Protein AF-A0A7L4TSU5-F1 (afdb_monomer)

Mean predicted aligned error: 5.44 Å

Radius of gyration: 15.92 Å; Cα contacts (8 Å, |Δi|>4): 191; chains: 1; bounding box: 38×31×41 Å

Structure (mmCIF, N/CA/C/O backbone):
data_AF-A0A7L4TSU5-F1
#
_entry.id   AF-A0A7L4TSU5-F1
#
loop_
_atom_site.group_PDB
_atom_site.id
_atom_site.type_symbol
_atom_site.label_atom_id
_atom_site.label_alt_id
_atom_site.label_comp_id
_atom_site.label_asym_id
_atom_site.label_entity_id
_atom_site.label_seq_id
_atom_site.pdbx_PDB_ins_code
_atom_site.Cartn_x
_atom_site.Cartn_y
_atom_site.Cartn_z
_atom_site.occupancy
_atom_site.B_iso_or_equiv
_atom_site.auth_seq_id
_atom_site.auth_comp_id
_atom_site.auth_asym_id
_atom_site.auth_atom_id
_atom_site.pdbx_PDB_model_num
ATOM 1 N N . ARG A 1 1 ? -21.139 13.958 10.870 1.00 62.78 1 ARG A N 1
ATOM 2 C CA . ARG A 1 1 ? -20.584 12.946 9.941 1.00 62.78 1 ARG A CA 1
ATOM 3 C C . ARG A 1 1 ? -20.790 13.513 8.538 1.00 62.78 1 ARG A C 1
ATOM 5 O O . ARG A 1 1 ? -21.937 13.777 8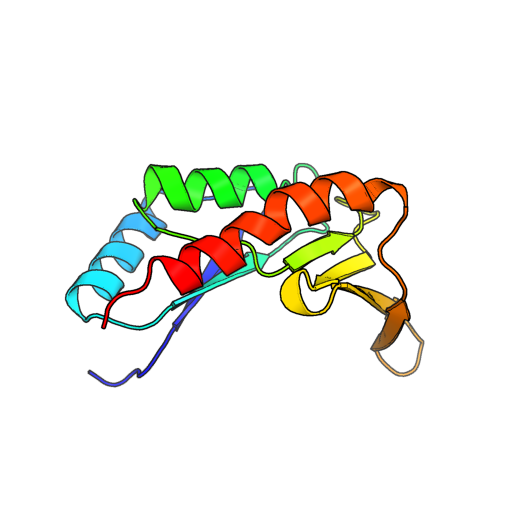.216 1.00 62.78 1 ARG A O 1
ATOM 12 N N . VAL A 1 2 ? -19.722 13.862 7.813 1.00 77.94 2 VAL A N 1
ATOM 13 C CA . VAL A 1 2 ? -19.804 14.501 6.470 1.00 77.94 2 VAL A CA 1
ATOM 14 C C . VAL A 1 2 ? -19.151 13.622 5.389 1.00 77.94 2 VAL A C 1
ATOM 16 O O . VAL A 1 2 ? -19.346 13.859 4.208 1.00 77.94 2 VAL A O 1
ATOM 19 N N . LEU A 1 3 ? -18.391 12.596 5.789 1.00 81.31 3 LEU A N 1
ATOM 20 C CA . LEU A 1 3 ? -17.603 11.736 4.906 1.00 81.31 3 LEU A CA 1
ATOM 21 C C . LEU A 1 3 ? -18.163 10.309 4.967 1.00 81.31 3 LEU A C 1
ATOM 23 O O . LEU A 1 3 ? -18.352 9.792 6.073 1.00 81.31 3 LEU A O 1
ATOM 27 N N . ASP A 1 4 ? -18.341 9.680 3.808 1.00 87.88 4 ASP A N 1
ATOM 28 C CA . ASP A 1 4 ? -18.807 8.289 3.684 1.00 87.88 4 ASP A CA 1
ATOM 29 C C . ASP A 1 4 ? -17.657 7.275 3.555 1.00 87.88 4 ASP A C 1
ATOM 31 O O . ASP A 1 4 ? -17.861 6.071 3.682 1.00 87.88 4 ASP A O 1
ATOM 35 N N . GLY A 1 5 ? -16.428 7.754 3.355 1.00 90.88 5 GLY A N 1
ATOM 36 C CA . GLY A 1 5 ? -15.223 6.937 3.259 1.00 90.88 5 GLY A CA 1
ATOM 37 C C . GLY A 1 5 ? -13.959 7.790 3.315 1.00 90.88 5 GLY A C 1
ATOM 38 O O . GLY A 1 5 ? -14.026 9.019 3.219 1.00 90.88 5 GLY A O 1
ATOM 39 N N . LEU A 1 6 ? -12.802 7.147 3.481 1.00 91.25 6 LEU A N 1
ATOM 40 C CA . LEU A 1 6 ? -11.507 7.828 3.457 1.00 91.25 6 LEU A CA 1
ATOM 41 C C . LEU A 1 6 ? -10.410 6.991 2.786 1.00 91.25 6 LEU A C 1
ATOM 43 O O . LEU A 1 6 ? -10.394 5.762 2.878 1.00 91.25 6 LEU A O 1
ATOM 47 N N . VAL A 1 7 ? -9.460 7.685 2.160 1.00 93.25 7 VAL A N 1
ATOM 48 C CA . VAL A 1 7 ? -8.203 7.101 1.681 1.00 93.25 7 VAL A CA 1
ATOM 49 C C . VAL A 1 7 ? -7.105 7.462 2.673 1.00 93.25 7 VAL A C 1
ATOM 51 O O . VAL A 1 7 ? -6.842 8.640 2.916 1.00 93.25 7 VAL A O 1
ATOM 54 N N . PHE A 1 8 ? -6.497 6.448 3.278 1.00 93.06 8 PHE A N 1
ATOM 55 C CA . PHE A 1 8 ? -5.448 6.597 4.273 1.00 93.06 8 PHE A CA 1
ATOM 56 C C . PHE A 1 8 ? -4.082 6.474 3.598 1.00 93.06 8 PHE A C 1
ATOM 58 O O . PHE A 1 8 ? -3.697 5.397 3.146 1.00 93.06 8 PHE A O 1
ATOM 65 N N . LEU A 1 9 ? -3.374 7.595 3.503 1.00 94.00 9 LEU A N 1
ATOM 66 C CA . LEU A 1 9 ? -2.061 7.690 2.870 1.00 94.00 9 LEU A CA 1
ATOM 67 C C . LEU A 1 9 ? -0.960 7.296 3.858 1.00 94.00 9 LEU A C 1
ATOM 69 O O . LEU A 1 9 ? -0.899 7.848 4.955 1.00 94.00 9 LEU A O 1
ATOM 73 N N . VAL A 1 10 ? -0.079 6.383 3.451 1.00 94.50 10 VAL A N 1
ATOM 74 C CA . VAL A 1 10 ? 1.092 5.948 4.229 1.00 94.50 10 VAL A CA 1
ATOM 75 C C . VAL A 1 10 ? 2.332 6.026 3.342 1.00 94.50 10 VAL A C 1
ATOM 77 O O . VAL A 1 10 ? 2.269 5.689 2.163 1.00 94.50 10 VAL A O 1
ATOM 80 N N . SER A 1 11 ? 3.453 6.502 3.877 1.00 95.88 11 SER A N 1
ATOM 81 C CA . SER A 1 11 ? 4.718 6.583 3.136 1.00 95.88 11 SER A CA 1
ATOM 82 C C . SER A 1 11 ? 5.344 5.196 3.013 1.00 95.88 11 SER A C 1
ATOM 84 O O . SER A 1 11 ? 5.456 4.505 4.021 1.00 95.88 11 SER A O 1
ATOM 86 N N . ALA A 1 12 ? 5.799 4.799 1.821 1.00 96.69 12 ALA A N 1
ATOM 87 C CA . ALA A 1 12 ? 6.539 3.548 1.619 1.00 96.69 12 ALA A CA 1
ATOM 88 C C . ALA A 1 12 ? 7.886 3.514 2.358 1.00 96.69 12 ALA A C 1
ATOM 90 O O . ALA A 1 12 ? 8.444 2.438 2.548 1.00 96.69 12 ALA A O 1
ATOM 91 N N . VAL A 1 13 ? 8.406 4.689 2.729 1.00 95.81 13 VAL A N 1
ATOM 92 C CA . VAL A 1 13 ? 9.701 4.861 3.401 1.00 95.81 13 VAL A CA 1
ATOM 93 C C . VAL A 1 13 ? 9.50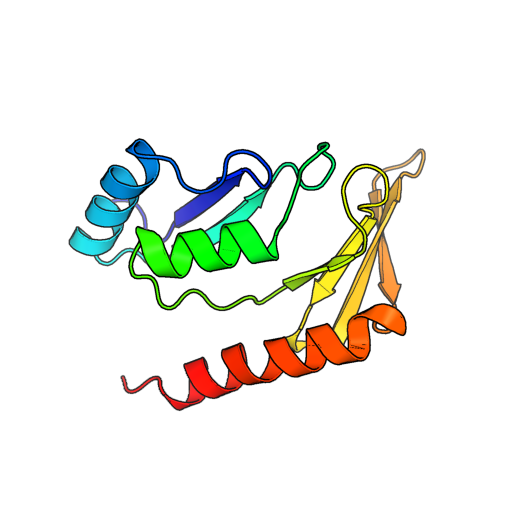6 5.032 4.904 1.00 95.81 13 VAL A C 1
ATOM 95 O O . VAL A 1 13 ? 10.111 4.319 5.697 1.00 95.81 13 VAL A O 1
ATOM 98 N N . ASP A 1 14 ? 8.642 5.973 5.296 1.00 95.38 14 ASP A N 1
ATOM 99 C CA . ASP A 1 14 ? 8.469 6.345 6.708 1.00 95.38 14 ASP A CA 1
ATOM 100 C C . ASP A 1 14 ? 7.521 5.383 7.444 1.00 95.38 14 ASP A C 1
ATOM 102 O O . ASP A 1 14 ? 7.599 5.233 8.661 1.00 95.38 14 ASP A O 1
ATOM 106 N N . GLY A 1 15 ? 6.635 4.709 6.704 1.00 94.19 15 GLY A N 1
ATOM 107 C CA . GLY A 1 15 ? 5.671 3.772 7.258 1.00 94.19 15 GLY A CA 1
ATOM 108 C C . GLY A 1 15 ? 4.605 4.432 8.130 1.00 94.19 15 GLY A C 1
ATOM 109 O O . GLY A 1 15 ? 4.121 5.531 7.839 1.00 94.19 15 GLY A O 1
ATOM 110 N N . VAL A 1 16 ? 4.169 3.715 9.166 1.00 93.12 16 VAL A N 1
ATOM 111 C CA . VAL A 1 16 ? 3.139 4.185 10.101 1.00 93.12 16 VAL A CA 1
ATOM 112 C C . VAL A 1 16 ? 3.775 5.036 11.199 1.00 93.12 16 VAL A C 1
ATOM 114 O O . VAL A 1 16 ? 4.590 4.561 11.984 1.00 93.12 16 VAL A O 1
ATOM 117 N N . GLU A 1 17 ? 3.340 6.290 11.303 1.00 92.06 17 GLU A N 1
ATOM 118 C CA . GLU A 1 17 ? 3.821 7.233 12.314 1.00 92.06 17 GLU A CA 1
ATOM 119 C C . GLU A 1 17 ? 2.839 7.371 13.489 1.00 92.06 17 GLU A C 1
ATOM 121 O O . GLU A 1 17 ? 1.649 7.073 13.376 1.00 92.06 17 GLU A O 1
ATOM 126 N N . ALA A 1 18 ? 3.300 7.916 14.619 1.00 84.56 18 ALA A N 1
ATOM 127 C CA . ALA A 1 18 ? 2.472 8.100 15.819 1.00 84.56 18 ALA A CA 1
ATOM 128 C C . ALA A 1 18 ? 1.191 8.927 15.566 1.00 84.56 18 ALA A C 1
ATOM 130 O O . ALA A 1 18 ? 0.150 8.704 16.189 1.00 84.56 18 ALA A O 1
ATOM 131 N N . GLN A 1 19 ? 1.233 9.883 14.631 1.00 82.81 19 GLN A N 1
ATOM 132 C CA . GLN A 1 19 ? 0.055 10.676 14.274 1.00 82.81 19 GLN A CA 1
ATOM 133 C C . GLN A 1 19 ? -0.980 9.862 13.478 1.00 82.81 19 GLN A C 1
ATOM 135 O O . GLN A 1 19 ? -2.184 10.120 13.595 1.00 82.81 19 GLN A O 1
ATOM 140 N N . SER A 1 20 ? -0.537 8.845 12.733 1.00 84.62 20 SER A N 1
ATOM 141 C CA . SER A 1 20 ? -1.406 7.948 11.971 1.00 84.62 20 SER A CA 1
ATOM 142 C C . SER A 1 20 ? -2.371 7.191 12.884 1.00 84.62 20 SER A C 1
ATOM 144 O O . SER A 1 20 ? -3.551 7.091 12.555 1.00 84.62 20 SER A O 1
ATOM 146 N N . GLU A 1 21 ? -1.934 6.763 14.073 1.00 86.19 21 GLU A N 1
ATOM 147 C CA . GLU A 1 21 ? -2.789 6.077 15.055 1.00 86.19 21 GLU A CA 1
ATOM 148 C C . GLU A 1 21 ? -3.959 6.938 15.541 1.00 86.19 21 GLU A C 1
ATOM 150 O O . GLU A 1 21 ? -5.085 6.459 15.689 1.00 86.19 21 GLU A O 1
ATOM 155 N N . THR A 1 22 ? -3.719 8.231 15.777 1.00 86.19 22 THR A N 1
ATOM 156 C CA . THR A 1 22 ? -4.772 9.133 16.266 1.00 86.19 22 THR A CA 1
ATOM 157 C C . THR A 1 22 ? -5.861 9.319 15.210 1.00 86.19 22 THR A C 1
ATOM 159 O O . THR A 1 22 ? -7.048 9.224 15.529 1.00 86.19 22 THR A O 1
ATOM 162 N N . ASN A 1 23 ? -5.469 9.518 13.949 1.00 86.06 23 ASN A N 1
ATOM 163 C CA . ASN A 1 23 ? -6.408 9.620 12.831 1.00 86.06 23 ASN A CA 1
ATOM 164 C C . ASN A 1 23 ? -7.133 8.291 12.575 1.00 86.06 23 ASN A C 1
ATOM 166 O O . ASN A 1 23 ? -8.332 8.287 12.291 1.00 86.06 23 ASN A O 1
ATOM 170 N N . TRP A 1 24 ? -6.429 7.168 12.727 1.00 89.62 24 TRP A N 1
ATOM 171 C CA . TRP A 1 24 ? -7.002 5.834 12.578 1.00 89.62 24 TRP A CA 1
ATOM 172 C C . TRP A 1 24 ? -8.086 5.557 13.622 1.00 89.62 24 TRP A C 1
ATOM 174 O O . TRP A 1 24 ? -9.206 5.192 13.267 1.00 89.62 24 TRP A O 1
ATOM 184 N N . ARG A 1 25 ? -7.809 5.857 14.896 1.00 88.25 25 ARG A N 1
ATOM 185 C CA . ARG A 1 25 ? -8.773 5.703 15.994 1.00 88.25 25 ARG A CA 1
ATOM 186 C C . ARG A 1 25 ? -10.015 6.576 15.812 1.00 88.25 25 ARG A C 1
ATOM 188 O O . ARG A 1 25 ? -11.119 6.154 16.150 1.00 88.25 25 ARG A O 1
ATOM 195 N N . LEU A 1 26 ? -9.861 7.788 15.273 1.00 87.69 26 LEU A N 1
ATOM 196 C CA . LEU A 1 26 ? -11.008 8.635 14.933 1.00 87.69 26 LEU A CA 1
ATOM 197 C C . LEU A 1 26 ? -11.860 7.987 13.834 1.00 87.69 26 LEU A C 1
ATOM 199 O O . LEU A 1 26 ? -13.084 7.942 13.953 1.00 87.69 26 LEU A O 1
ATOM 203 N N . ALA A 1 27 ? -11.235 7.438 12.791 1.00 88.06 27 ALA A N 1
ATOM 204 C CA . ALA A 1 27 ? -11.954 6.724 11.740 1.00 88.06 27 ALA A CA 1
ATOM 205 C C . ALA A 1 27 ? -12.680 5.468 12.261 1.00 88.06 27 ALA A C 1
ATOM 207 O O . ALA A 1 27 ? -13.812 5.212 11.840 1.00 88.06 27 ALA A O 1
ATOM 208 N N . ASP A 1 28 ? -12.079 4.736 13.207 1.00 89.25 28 ASP A N 1
ATOM 209 C CA . ASP A 1 28 ? -12.723 3.616 13.910 1.00 89.25 28 ASP A CA 1
ATOM 210 C C . ASP A 1 28 ? -13.952 4.076 14.699 1.00 89.25 28 ASP A C 1
ATOM 212 O O . ASP A 1 28 ? -15.036 3.509 14.548 1.00 89.25 28 ASP A O 1
ATOM 216 N N . GLN A 1 29 ? -13.816 5.145 15.493 1.00 89.19 29 GLN A N 1
ATOM 217 C CA . GLN A 1 29 ? -14.901 5.684 16.318 1.00 89.19 29 GLN A CA 1
ATOM 218 C C . GLN A 1 29 ? -16.130 6.050 15.479 1.00 89.19 29 GLN A C 1
ATOM 220 O O . GLN A 1 29 ? -17.267 5.798 15.881 1.00 89.19 29 GLN A O 1
ATOM 225 N N . TYR A 1 30 ? -15.908 6.625 14.298 1.00 89.06 30 TYR A N 1
ATOM 226 C CA . TYR A 1 30 ? -16.976 7.000 13.375 1.00 89.06 30 TYR A CA 1
ATOM 227 C C . TYR A 1 30 ? -17.341 5.897 12.376 1.00 89.06 30 TYR A C 1
ATOM 229 O O . TYR A 1 30 ? -18.144 6.161 11.476 1.00 89.06 30 TYR A O 1
ATOM 237 N N . ARG A 1 31 ? -16.784 4.685 12.524 1.00 88.75 31 ARG A N 1
ATOM 238 C CA . ARG A 1 31 ? -17.007 3.522 11.649 1.00 88.75 31 ARG A CA 1
ATOM 239 C C . ARG A 1 31 ? -16.928 3.903 10.172 1.00 88.75 31 ARG A C 1
ATOM 241 O O . ARG A 1 31 ? -17.868 3.667 9.415 1.00 88.75 31 ARG A O 1
ATOM 248 N N . VAL A 1 32 ? -15.868 4.615 9.796 1.00 91.06 32 VAL A N 1
ATOM 249 C CA . VAL A 1 32 ? -15.686 5.095 8.422 1.00 91.06 32 VAL A CA 1
ATOM 250 C C . VAL A 1 32 ? -14.955 4.017 7.612 1.00 91.06 32 VAL A C 1
ATOM 252 O O . VAL A 1 32 ? -13.855 3.612 8.016 1.00 91.06 32 VAL A O 1
ATOM 255 N N . PRO A 1 33 ? -15.533 3.550 6.487 1.00 92.19 33 PRO A N 1
ATOM 256 C CA . PRO A 1 33 ? -14.853 2.672 5.541 1.00 92.19 33 PRO A CA 1
ATOM 257 C C . PRO A 1 33 ? -13.560 3.297 5.014 1.00 92.19 33 PRO A C 1
ATOM 259 O O . PRO A 1 33 ? -13.470 4.510 4.802 1.00 92.19 33 PRO A O 1
ATOM 262 N N . ARG A 1 34 ? -12.543 2.459 4.814 1.00 90.75 34 ARG A N 1
ATOM 263 C CA . ARG A 1 34 ? -11.162 2.891 4.592 1.00 90.75 34 ARG A CA 1
ATOM 264 C C . ARG A 1 34 ? -10.491 2.113 3.476 1.00 90.75 34 ARG A C 1
ATOM 266 O O . ARG A 1 34 ? -10.621 0.897 3.413 1.00 90.75 34 ARG A O 1
ATOM 273 N N . MET A 1 35 ? -9.699 2.819 2.674 1.00 93.69 35 MET A N 1
ATOM 274 C CA . MET A 1 35 ? -8.731 2.233 1.748 1.00 93.69 35 MET A CA 1
ATOM 275 C C . MET A 1 35 ? -7.335 2.755 2.080 1.00 93.69 35 MET A C 1
ATOM 277 O O . MET A 1 35 ? -7.150 3.962 2.213 1.00 93.69 35 MET A O 1
ATOM 281 N N . GLY A 1 36 ? -6.358 1.862 2.227 1.00 94.19 36 GLY A N 1
ATOM 282 C CA . GLY A 1 36 ? -4.956 2.245 2.392 1.00 94.19 36 GLY A CA 1
ATOM 283 C C . GLY A 1 36 ? -4.297 2.534 1.044 1.00 94.19 36 GLY A C 1
ATOM 284 O O . GLY A 1 36 ? -4.525 1.804 0.083 1.00 94.19 36 GLY A O 1
ATOM 285 N N . PHE A 1 37 ? -3.470 3.574 0.980 1.00 96.19 37 PHE A N 1
ATOM 286 C CA . PHE A 1 37 ? -2.639 3.886 -0.180 1.00 96.19 37 PHE A CA 1
ATOM 287 C C . PHE A 1 37 ? -1.199 4.132 0.269 1.00 96.19 37 PHE A C 1
ATOM 289 O O . PHE A 1 37 ? -0.909 5.129 0.935 1.00 96.19 37 PHE A O 1
ATOM 296 N N . VAL A 1 38 ? -0.302 3.218 -0.100 1.00 96.12 38 VAL A N 1
ATOM 297 C CA . VAL A 1 38 ? 1.134 3.352 0.159 1.00 96.12 38 VAL A CA 1
ATOM 298 C C . VAL A 1 38 ? 1.750 4.179 -0.971 1.00 96.12 38 VAL A C 1
ATOM 300 O O . VAL A 1 38 ? 1.704 3.771 -2.129 1.00 96.12 38 VAL A O 1
ATOM 303 N N . ASN A 1 39 ? 2.267 5.367 -0.655 1.00 94.75 39 ASN A N 1
ATOM 304 C CA . ASN A 1 39 ? 2.832 6.306 -1.629 1.00 94.75 39 ASN A CA 1
ATOM 305 C C . ASN A 1 39 ? 4.365 6.315 -1.607 1.00 94.75 39 ASN A C 1
ATOM 307 O O . ASN A 1 39 ? 4.973 5.710 -0.732 1.00 94.75 39 ASN A O 1
ATOM 311 N N . LYS A 1 40 ? 4.982 7.067 -2.531 1.00 95.00 40 LYS A N 1
ATOM 312 C CA . LYS A 1 40 ? 6.442 7.253 -2.608 1.00 95.00 40 LYS A CA 1
ATOM 313 C C . LYS A 1 40 ? 7.215 5.947 -2.854 1.00 95.00 40 LYS A C 1
ATOM 315 O O . LYS A 1 40 ? 8.323 5.777 -2.347 1.00 95.00 40 LYS A O 1
ATOM 320 N N . MET A 1 41 ? 6.628 5.024 -3.615 1.00 95.56 41 MET A N 1
ATOM 321 C CA . MET A 1 41 ? 7.270 3.754 -3.983 1.00 95.56 41 MET A CA 1
ATOM 322 C C . MET A 1 41 ? 8.534 3.959 -4.829 1.00 95.56 41 MET A C 1
ATOM 324 O O . MET A 1 41 ? 9.388 3.087 -4.872 1.00 95.56 41 MET A O 1
ATOM 328 N N . GLU A 1 42 ? 8.687 5.124 -5.459 1.00 92.00 42 GLU A N 1
ATOM 329 C CA . GLU A 1 42 ? 9.874 5.489 -6.230 1.00 92.00 42 GLU A CA 1
ATOM 330 C C . GLU A 1 42 ? 11.080 5.897 -5.365 1.00 92.00 42 GLU A C 1
ATOM 332 O O . GLU A 1 42 ? 12.176 6.138 -5.870 1.00 92.00 42 GLU A O 1
ATOM 337 N N . ARG A 1 43 ? 10.893 6.052 -4.049 1.00 94.69 43 ARG A N 1
ATOM 338 C CA . ARG A 1 43 ? 11.946 6.527 -3.148 1.00 94.69 43 ARG A CA 1
ATOM 339 C C . ARG A 1 43 ? 12.857 5.392 -2.705 1.00 94.69 43 ARG A C 1
ATOM 341 O O . ARG A 1 43 ? 12.4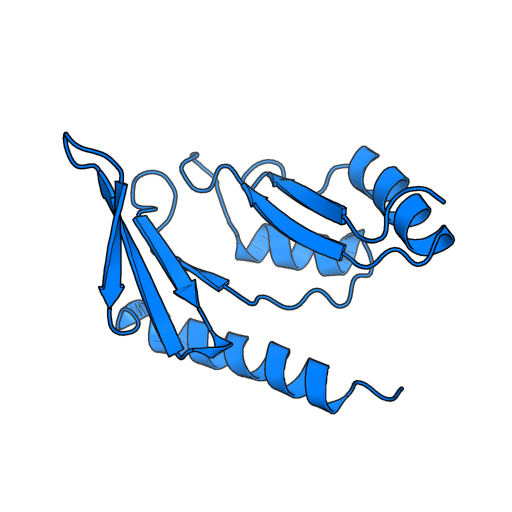13 4.267 -2.492 1.00 94.69 43 ARG A O 1
ATOM 348 N N . GLN A 1 44 ? 14.121 5.742 -2.480 1.00 95.12 44 GLN A N 1
ATOM 349 C CA . GLN A 1 44 ? 15.089 4.853 -1.850 1.00 95.12 44 GLN A CA 1
ATOM 350 C C . GLN A 1 44 ? 14.611 4.428 -0.455 1.00 95.12 44 GLN A C 1
ATOM 352 O O . GLN A 1 44 ? 14.146 5.265 0.323 1.00 95.12 44 GLN A O 1
ATOM 357 N N . GLY A 1 45 ? 14.748 3.141 -0.143 1.00 92.75 45 GLY A N 1
ATOM 358 C CA . GLY A 1 45 ? 14.274 2.539 1.100 1.00 92.75 45 GLY A CA 1
ATOM 359 C C . GLY A 1 45 ? 12.764 2.296 1.139 1.00 92.75 45 GLY A C 1
ATOM 360 O O . GLY A 1 45 ? 12.229 2.034 2.214 1.00 92.75 45 GLY A O 1
ATOM 361 N N . SER A 1 46 ? 12.067 2.402 0.004 1.00 95.94 46 SER A N 1
ATOM 362 C CA . SER A 1 46 ? 10.649 2.054 -0.077 1.00 95.94 46 SER A CA 1
ATOM 363 C C . SER A 1 46 ? 10.444 0.549 0.102 1.00 95.94 46 SER A C 1
ATOM 365 O O . SER A 1 46 ? 11.143 -0.266 -0.492 1.00 95.94 46 SER A O 1
ATOM 367 N N . ASN A 1 47 ? 9.472 0.162 0.929 1.00 95.12 47 ASN A N 1
ATOM 368 C CA . ASN A 1 47 ? 9.128 -1.245 1.113 1.00 95.12 47 ASN A CA 1
ATOM 369 C C . ASN A 1 47 ? 7.635 -1.415 1.411 1.00 95.12 47 ASN A C 1
ATOM 371 O O . ASN A 1 47 ? 7.170 -1.206 2.533 1.00 95.12 47 ASN A O 1
ATOM 375 N N . PHE A 1 48 ? 6.875 -1.831 0.397 1.00 95.25 48 PHE A N 1
ATOM 376 C CA . PHE A 1 48 ? 5.429 -2.002 0.517 1.00 95.25 48 PHE A CA 1
ATOM 377 C C . PHE A 1 48 ? 5.040 -3.050 1.564 1.00 95.25 48 PHE A C 1
ATOM 379 O O . PHE A 1 48 ? 4.179 -2.776 2.399 1.00 95.25 48 PHE A O 1
ATOM 386 N N . LEU A 1 49 ? 5.668 -4.232 1.544 1.00 92.88 49 LEU A N 1
ATOM 387 C CA . LEU A 1 49 ? 5.315 -5.325 2.454 1.00 92.88 49 LEU A CA 1
ATOM 388 C C . LEU A 1 49 ? 5.597 -4.964 3.914 1.00 92.88 49 LEU A C 1
ATOM 390 O O . LEU A 1 49 ? 4.785 -5.265 4.788 1.00 92.88 49 LEU A O 1
ATOM 394 N N . ALA A 1 50 ? 6.704 -4.270 4.183 1.00 94.62 50 ALA A N 1
ATOM 395 C CA . ALA A 1 50 ? 7.022 -3.792 5.523 1.00 94.62 50 ALA A CA 1
ATOM 396 C C . ALA A 1 50 ? 5.975 -2.787 6.023 1.00 94.62 50 ALA A C 1
ATOM 398 O O . ALA A 1 50 ? 5.498 -2.903 7.152 1.00 94.62 50 ALA A O 1
ATOM 399 N N . VAL A 1 51 ? 5.566 -1.832 5.182 1.00 95.38 51 VAL A N 1
ATOM 400 C CA . VAL A 1 51 ? 4.520 -0.860 5.534 1.00 95.38 51 VAL A CA 1
ATOM 401 C C . VAL A 1 51 ? 3.164 -1.537 5.714 1.00 95.38 51 VAL A C 1
ATOM 403 O O . VAL A 1 51 ? 2.438 -1.228 6.659 1.00 95.38 51 VAL A O 1
ATOM 406 N N . TRP A 1 52 ? 2.826 -2.495 4.855 1.00 93.88 52 TRP A N 1
ATOM 407 C CA . TRP A 1 52 ? 1.614 -3.296 4.989 1.00 93.88 52 TRP A CA 1
ATOM 408 C C . TRP A 1 52 ? 1.578 -4.049 6.327 1.00 93.88 52 TRP A C 1
ATOM 410 O O . TRP A 1 52 ? 0.569 -3.993 7.036 1.00 93.88 52 TRP A O 1
ATOM 420 N N . GLN A 1 53 ? 2.693 -4.666 6.724 1.00 93.94 53 GLN A N 1
ATOM 421 C CA . GLN A 1 53 ? 2.818 -5.334 8.017 1.00 93.94 53 GLN A CA 1
ATOM 422 C C . GLN A 1 53 ? 2.682 -4.343 9.186 1.00 93.94 53 GLN A C 1
ATOM 424 O O . GLN A 1 53 ? 1.922 -4.597 10.119 1.00 93.94 53 GLN A O 1
ATOM 429 N N . GLN A 1 54 ? 3.321 -3.169 9.113 1.00 94.75 54 GLN A N 1
ATOM 430 C CA . GLN A 1 54 ? 3.169 -2.117 10.128 1.00 94.75 54 GLN A CA 1
ATOM 431 C C . GLN A 1 54 ? 1.716 -1.654 10.278 1.00 94.75 54 GLN A C 1
ATOM 433 O O . GLN A 1 54 ? 1.243 -1.477 11.398 1.00 94.75 54 GLN A O 1
ATOM 438 N N . VAL A 1 55 ? 0.979 -1.483 9.176 1.00 93.81 55 VAL A N 1
ATOM 439 C CA . VAL A 1 55 ? -0.447 -1.118 9.223 1.00 93.81 55 VAL A CA 1
ATOM 440 C C . VAL A 1 55 ? -1.253 -2.170 9.985 1.00 93.81 55 VAL A C 1
ATOM 442 O O . VAL A 1 55 ? -2.104 -1.815 10.802 1.00 93.81 55 VAL A O 1
ATOM 445 N N . ARG A 1 56 ? -0.984 -3.460 9.767 1.00 92.19 56 ARG A N 1
ATOM 446 C CA . ARG A 1 56 ? -1.659 -4.543 10.499 1.00 92.19 56 ARG A CA 1
ATOM 447 C C . ARG A 1 56 ? -1.291 -4.524 11.981 1.00 92.19 56 ARG A C 1
ATOM 449 O O . ARG A 1 56 ? -2.175 -4.529 12.838 1.00 92.19 56 ARG A O 1
ATOM 456 N N . ASP A 1 57 ? -0.003 -4.428 12.286 1.00 93.50 57 ASP A N 1
ATOM 457 C CA . ASP A 1 57 ? 0.502 -4.593 13.648 1.00 93.50 57 ASP A CA 1
ATOM 458 C C . ASP A 1 57 ? 0.276 -3.369 14.534 1.00 93.50 57 ASP A C 1
ATOM 460 O O . ASP A 1 57 ? -0.099 -3.519 15.700 1.00 93.50 57 ASP A O 1
ATOM 464 N N . MET A 1 58 ? 0.487 -2.165 14.005 1.00 92.75 58 MET A N 1
ATOM 465 C CA . MET A 1 58 ? 0.396 -0.915 14.764 1.00 92.75 58 MET A CA 1
ATOM 466 C C . MET A 1 58 ? -1.039 -0.402 14.823 1.00 92.75 58 MET A C 1
ATOM 468 O O . MET A 1 58 ? -1.520 -0.044 15.894 1.00 92.75 58 MET A O 1
ATOM 472 N N . LEU A 1 59 ? -1.761 -0.433 13.697 1.00 91.44 59 LEU A N 1
ATOM 473 C CA . LEU A 1 59 ? -3.140 0.069 13.633 1.00 91.44 59 LEU A CA 1
ATOM 474 C C . LEU A 1 59 ? -4.183 -1.003 13.979 1.00 91.44 59 LEU A C 1
ATOM 476 O O . LEU A 1 59 ? -5.379 -0.721 13.942 1.00 91.44 59 LEU A O 1
ATOM 480 N N . LYS A 1 60 ? -3.739 -2.229 14.306 1.00 89.62 60 LYS A N 1
ATOM 481 C CA . LYS A 1 60 ? -4.595 -3.396 14.600 1.00 89.62 60 LYS A CA 1
ATOM 482 C C . LYS A 1 60 ? -5.648 -3.624 13.512 1.00 89.62 60 LYS A C 1
ATOM 484 O O . LYS A 1 60 ? -6.793 -3.968 13.788 1.00 89.62 60 LYS A O 1
ATOM 489 N N . SER A 1 61 ? -5.238 -3.391 12.268 1.00 87.62 61 SER A N 1
ATOM 490 C CA . SER A 1 61 ? -6.087 -3.452 11.086 1.00 87.62 61 SER A CA 1
ATOM 491 C C . SER A 1 61 ? -6.060 -4.846 10.465 1.00 87.62 61 SER A C 1
ATOM 493 O O . SER A 1 61 ? -5.006 -5.474 10.380 1.00 87.62 61 SER A O 1
ATOM 495 N N . ASN A 1 62 ? -7.188 -5.299 9.923 1.00 88.56 62 ASN A N 1
ATOM 496 C CA . ASN A 1 62 ? -7.272 -6.487 9.070 1.00 88.56 62 ASN A CA 1
ATOM 497 C C . ASN A 1 62 ? -6.868 -6.178 7.612 1.00 88.56 62 ASN A C 1
ATOM 499 O O . ASN A 1 62 ? -7.462 -6.701 6.675 1.00 88.56 62 ASN A O 1
ATOM 503 N N . ALA A 1 63 ? -5.882 -5.298 7.404 1.00 90.69 63 ALA A N 1
ATOM 504 C CA . ALA A 1 63 ? -5.534 -4.780 6.085 1.00 90.69 63 ALA A CA 1
ATOM 505 C C . ALA A 1 63 ? -5.145 -5.895 5.102 1.00 90.69 63 ALA A C 1
ATOM 507 O O . ALA A 1 63 ? -4.216 -6.669 5.348 1.00 90.69 63 ALA A O 1
ATOM 508 N N . VAL A 1 64 ? -5.813 -5.911 3.953 1.00 90.88 64 VAL A N 1
ATOM 509 C CA . VAL A 1 64 ? -5.594 -6.856 2.855 1.00 90.88 64 VAL A CA 1
ATOM 510 C C . VAL A 1 64 ? -4.867 -6.148 1.714 1.00 90.88 64 VAL A C 1
ATOM 512 O O . VAL A 1 64 ? -5.296 -5.083 1.267 1.00 90.88 64 VAL A O 1
ATOM 515 N N . ALA A 1 65 ? -3.781 -6.744 1.218 1.00 91.12 65 ALA A N 1
ATOM 516 C CA . ALA A 1 65 ? -3.094 -6.254 0.029 1.00 91.12 65 ALA A CA 1
ATOM 517 C C . ALA A 1 65 ? -3.894 -6.612 -1.236 1.00 91.12 65 ALA A C 1
ATOM 519 O O . ALA A 1 65 ? -4.013 -7.775 -1.608 1.00 91.12 65 ALA A O 1
ATOM 520 N N . VAL A 1 66 ? -4.452 -5.601 -1.907 1.00 91.81 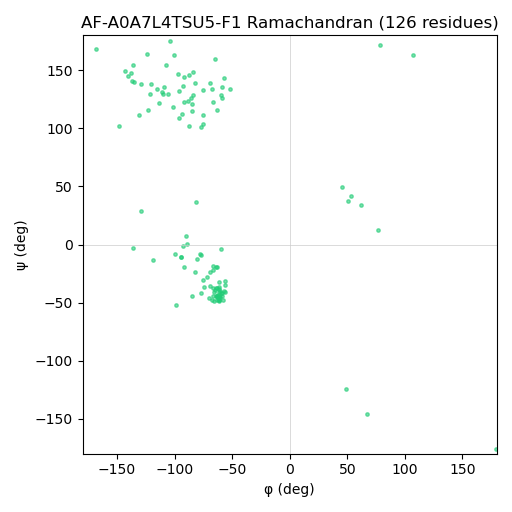66 VAL A N 1
ATOM 521 C CA . VAL A 1 66 ? -5.173 -5.764 -3.189 1.00 91.81 66 VAL A CA 1
ATOM 522 C C . VAL A 1 66 ? -4.264 -5.594 -4.409 1.00 91.81 66 VAL A C 1
ATOM 524 O O . VAL A 1 66 ? -4.598 -6.031 -5.514 1.00 91.81 66 VAL A O 1
ATOM 527 N N . THR A 1 67 ? -3.111 -4.961 -4.200 1.00 94.25 67 THR A N 1
ATOM 528 C CA . THR A 1 67 ? -2.085 -4.709 -5.208 1.00 94.25 67 THR A CA 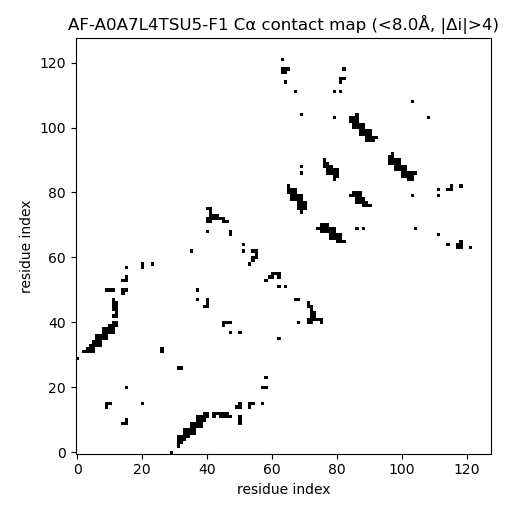1
ATOM 529 C C . THR A 1 67 ? -0.703 -4.965 -4.633 1.00 94.25 67 THR A C 1
ATOM 531 O O . THR A 1 67 ? -0.477 -4.671 -3.460 1.00 94.25 67 THR A O 1
ATOM 534 N N . LEU A 1 68 ? 0.218 -5.426 -5.476 1.00 95.19 68 LEU A N 1
ATOM 535 C CA . LEU A 1 68 ? 1.643 -5.537 -5.162 1.00 95.19 68 LEU A CA 1
ATOM 536 C C . LEU A 1 68 ? 2.459 -4.690 -6.149 1.00 95.19 68 LEU A C 1
ATOM 538 O O . LEU A 1 68 ? 2.120 -4.681 -7.332 1.00 95.19 68 LEU A O 1
ATOM 542 N N . PRO A 1 69 ? 3.487 -3.952 -5.707 1.00 95.50 69 PRO A N 1
ATOM 543 C CA . PRO A 1 69 ? 4.299 -3.123 -6.595 1.00 95.50 69 PRO A CA 1
ATOM 544 C C . PRO A 1 69 ? 5.155 -3.975 -7.540 1.00 95.50 69 PRO A C 1
ATOM 546 O O . PRO A 1 69 ? 5.731 -4.973 -7.127 1.00 95.50 69 PRO A O 1
ATOM 549 N N . ILE A 1 70 ? 5.248 -3.568 -8.807 1.00 95.12 70 ILE A N 1
ATOM 550 C CA . ILE A 1 70 ? 6.191 -4.139 -9.775 1.00 95.12 70 ILE A CA 1
ATOM 551 C C . ILE A 1 70 ? 7.452 -3.278 -9.752 1.00 95.12 70 ILE A C 1
ATOM 553 O O . ILE A 1 70 ? 7.426 -2.129 -10.209 1.00 95.12 70 ILE A O 1
ATOM 557 N N . GLY A 1 71 ? 8.544 -3.869 -9.272 1.00 91.88 71 GLY A N 1
ATOM 558 C CA . GLY A 1 71 ? 9.799 -3.169 -9.018 1.00 91.88 71 GLY A CA 1
ATOM 559 C C . GLY A 1 71 ? 9.771 -2.362 -7.719 1.00 91.88 71 GLY A C 1
ATOM 560 O O . GLY A 1 71 ? 8.733 -2.207 -7.073 1.00 91.88 71 GLY A O 1
ATOM 561 N N . GLU A 1 72 ? 10.932 -1.839 -7.353 1.00 90.31 72 GLU A N 1
ATOM 562 C CA . GLU A 1 72 ? 11.161 -1.062 -6.137 1.00 90.31 72 GLU A CA 1
ATOM 563 C C . GLU A 1 72 ? 12.026 0.157 -6.453 1.00 90.31 72 GLU A C 1
ATOM 565 O O . GLU A 1 72 ? 12.786 0.152 -7.424 1.00 90.31 72 GLU A O 1
ATOM 570 N N . GLU A 1 73 ? 11.903 1.209 -5.645 1.00 91.75 73 GLU A N 1
ATOM 571 C CA . GLU A 1 73 ? 12.682 2.437 -5.806 1.00 91.75 73 GLU A CA 1
ATOM 572 C C . GLU A 1 73 ? 12.652 2.958 -7.263 1.00 91.75 73 GLU A C 1
ATOM 574 O O . GLU A 1 73 ? 11.586 3.151 -7.843 1.00 91.75 73 GLU A O 1
ATOM 579 N N . ASN A 1 74 ? 13.815 3.158 -7.890 1.00 90.06 74 ASN A N 1
ATOM 580 C CA . ASN A 1 74 ? 13.918 3.663 -9.261 1.00 90.06 74 ASN A CA 1
ATOM 581 C C . ASN A 1 74 ? 13.369 2.696 -10.325 1.00 90.06 74 ASN A C 1
ATOM 583 O O . ASN A 1 74 ? 13.083 3.135 -11.437 1.00 90.06 74 ASN A O 1
ATOM 587 N N . ASP A 1 75 ? 13.223 1.409 -10.001 1.00 91.81 75 ASP A N 1
ATOM 588 C CA . ASP A 1 75 ? 12.676 0.389 -10.900 1.00 91.81 75 ASP A CA 1
ATOM 589 C C . ASP A 1 75 ? 11.158 0.203 -10.722 1.00 91.81 75 ASP A C 1
ATOM 591 O O . ASP A 1 75 ? 10.539 -0.590 -11.445 1.00 91.81 75 ASP A O 1
ATOM 595 N N . PHE A 1 76 ? 10.537 0.936 -9.787 1.00 93.00 76 PHE A N 1
ATOM 596 C CA . PHE A 1 76 ? 9.091 0.941 -9.606 1.00 93.00 76 PHE A CA 1
ATOM 597 C C . PHE A 1 76 ? 8.390 1.487 -10.854 1.00 93.00 76 PHE A C 1
ATOM 599 O O . PHE A 1 76 ? 8.520 2.657 -11.214 1.00 93.00 76 PHE A O 1
ATOM 606 N N . LYS A 1 77 ? 7.610 0.626 -11.511 1.00 92.94 77 LYS A N 1
ATOM 607 C CA . LYS A 1 77 ? 7.021 0.917 -12.833 1.00 92.94 77 LYS A CA 1
ATOM 608 C C . LYS A 1 77 ? 5.561 0.515 -12.978 1.00 92.94 77 LYS A C 1
ATOM 610 O O . LYS A 1 77 ? 4.967 0.702 -14.039 1.00 92.94 77 LYS A O 1
ATOM 615 N N . GLY A 1 78 ? 4.983 -0.093 -11.951 1.00 94.00 78 GLY A N 1
ATOM 616 C CA . GLY A 1 78 ? 3.676 -0.712 -12.083 1.00 94.00 78 GLY A CA 1
ATOM 617 C C . GLY A 1 78 ? 3.176 -1.368 -10.813 1.00 94.00 78 GLY A C 1
ATOM 618 O O . GLY A 1 78 ? 3.822 -1.330 -9.768 1.00 94.00 78 GLY A O 1
ATOM 619 N N . VAL A 1 79 ? 2.027 -2.021 -10.929 1.00 95.81 79 VAL A N 1
ATOM 620 C CA . VAL A 1 79 ? 1.444 -2.852 -9.874 1.00 95.81 79 VAL A CA 1
ATOM 621 C C . VAL A 1 79 ? 0.824 -4.113 -10.459 1.00 95.81 79 VAL A C 1
ATOM 623 O O . VAL A 1 79 ? 0.224 -4.085 -11.529 1.00 95.81 79 VAL A O 1
ATOM 626 N N . VAL A 1 80 ? 0.906 -5.220 -9.732 1.00 96.12 80 VAL A N 1
ATOM 627 C CA . VAL A 1 80 ? 0.063 -6.393 -9.946 1.00 96.12 80 VAL A CA 1
ATOM 628 C C . VAL A 1 80 ? -1.241 -6.200 -9.189 1.00 96.12 80 VAL A C 1
ATOM 630 O O . VAL A 1 80 ? -1.238 -5.979 -7.981 1.00 96.12 80 VAL A O 1
ATOM 633 N N . VAL A 1 81 ? -2.365 -6.321 -9.888 1.00 93.88 81 VAL A N 1
ATOM 634 C CA . VAL A 1 81 ? -3.698 -6.403 -9.290 1.00 93.88 81 VAL A CA 1
ATOM 635 C C . VAL A 1 81 ? -3.992 -7.867 -8.986 1.00 93.88 81 VAL A C 1
ATOM 637 O O . VAL A 1 81 ? -4.357 -8.640 -9.874 1.00 93.88 81 VAL A O 1
ATOM 640 N N . VAL A 1 82 ? -3.857 -8.228 -7.712 1.00 89.12 82 VAL A N 1
ATOM 641 C CA . VAL A 1 82 ? -3.916 -9.610 -7.211 1.00 89.12 82 VAL A CA 1
ATOM 642 C C . VAL A 1 82 ? -5.247 -10.276 -7.577 1.00 89.12 82 VAL A C 1
ATOM 644 O O . VAL A 1 82 ? -5.275 -11.343 -8.180 1.00 89.12 82 VAL A O 1
ATOM 647 N N . VAL A 1 83 ? -6.364 -9.582 -7.340 1.00 85.31 83 VAL A N 1
ATOM 648 C CA . VAL A 1 83 ? -7.721 -10.097 -7.611 1.00 85.31 83 VAL A CA 1
ATOM 649 C C . VAL A 1 83 ? -8.033 -10.309 -9.097 1.00 85.31 83 VAL A C 1
ATOM 651 O O . VAL A 1 83 ? -8.941 -11.063 -9.431 1.00 85.31 83 VAL A O 1
ATOM 654 N N . LYS A 1 84 ? -7.310 -9.633 -9.998 1.00 88.00 84 LYS A N 1
ATOM 655 C CA . LYS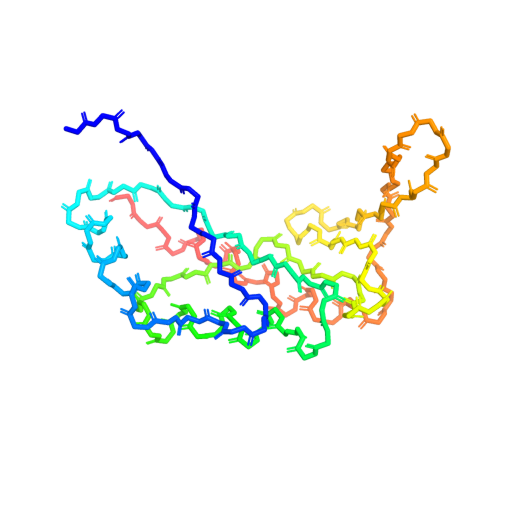 A 1 84 ? -7.470 -9.788 -11.454 1.00 88.00 84 LYS A CA 1
ATOM 656 C C . LYS A 1 84 ? -6.412 -10.696 -12.066 1.00 88.00 84 LYS A C 1
ATOM 658 O O . LYS A 1 84 ? -6.525 -11.022 -13.243 1.00 88.00 84 LYS A O 1
ATOM 663 N N . ASN A 1 85 ? -5.404 -11.083 -11.287 1.00 89.38 85 ASN A N 1
ATOM 664 C CA . ASN A 1 85 ? -4.244 -11.830 -11.745 1.00 89.38 85 ASN A CA 1
ATOM 665 C C . ASN A 1 85 ? -3.543 -11.159 -12.950 1.00 89.38 85 ASN A C 1
ATOM 667 O O . ASN A 1 85 ? -3.189 -11.824 -13.920 1.00 89.38 85 ASN A O 1
ATOM 671 N N . GLN A 1 86 ? -3.408 -9.827 -12.908 1.00 94.00 86 GLN A N 1
ATOM 672 C CA . GLN A 1 86 ? -2.911 -8.993 -14.013 1.00 94.00 86 GLN A CA 1
ATOM 673 C C . GLN A 1 86 ? -1.904 -7.955 -13.517 1.00 94.00 86 GLN A C 1
ATOM 675 O O . GLN A 1 86 ? -2.116 -7.337 -12.474 1.00 94.00 86 GLN A O 1
ATOM 680 N N . GLY A 1 87 ? -0.844 -7.722 -14.287 1.00 96.06 87 GLY A N 1
ATOM 681 C CA . GLY A 1 87 ? 0.075 -6.603 -14.109 1.00 96.06 87 GLY A CA 1
ATOM 682 C C . GLY A 1 87 ? -0.402 -5.355 -14.850 1.00 96.06 87 GLY A C 1
ATOM 683 O O . GLY A 1 87 ? -0.995 -5.430 -15.923 1.00 96.06 87 GLY A O 1
ATOM 684 N N . ILE A 1 88 ? -0.136 -4.193 -14.268 1.00 94.75 88 ILE A N 1
ATOM 685 C CA . ILE A 1 88 ? -0.368 -2.874 -14.849 1.00 94.75 88 ILE A CA 1
ATOM 686 C C . ILE A 1 88 ? 0.976 -2.156 -14.839 1.00 94.75 88 ILE A C 1
ATOM 688 O O . ILE A 1 88 ? 1.512 -1.898 -13.764 1.00 94.75 88 ILE A O 1
ATOM 692 N N . ILE A 1 89 ? 1.515 -1.838 -16.014 1.00 94.06 89 ILE A N 1
ATOM 693 C CA . ILE A 1 89 ? 2.757 -1.071 -16.170 1.00 94.06 89 ILE A CA 1
ATOM 694 C C . ILE A 1 89 ? 2.417 0.315 -16.711 1.00 94.06 89 ILE A C 1
ATOM 696 O O . ILE A 1 89 ? 1.601 0.457 -17.627 1.00 94.06 89 ILE A O 1
ATOM 700 N N . TRP A 1 90 ? 3.039 1.339 -16.133 1.00 90.44 90 TRP A N 1
ATOM 701 C CA . TRP A 1 90 ? 2.939 2.713 -16.609 1.00 90.44 90 TRP A CA 1
ATOM 702 C C . TRP A 1 90 ? 4.118 3.041 -17.512 1.00 90.44 90 TRP A C 1
ATOM 704 O O . TRP A 1 90 ? 5.272 2.804 -17.161 1.00 90.44 90 TRP A O 1
ATOM 714 N N . HIS A 1 91 ? 3.818 3.637 -18.661 1.00 86.44 91 HIS A N 1
ATOM 715 C CA . HIS A 1 91 ? 4.825 4.156 -19.576 1.00 86.44 91 HIS A CA 1
ATOM 716 C C . HIS A 1 91 ? 4.722 5.672 -19.636 1.00 86.44 91 HIS A C 1
ATOM 718 O O . HIS A 1 91 ? 3.679 6.218 -20.024 1.00 86.44 91 HIS A O 1
ATOM 724 N N . ASP A 1 92 ? 5.822 6.341 -19.305 1.00 73.38 92 ASP A N 1
ATOM 725 C CA . ASP A 1 92 ? 5.957 7.780 -19.491 1.00 73.38 92 ASP A CA 1
ATOM 726 C C . ASP A 1 92 ? 6.175 8.090 -20.975 1.00 73.38 92 ASP A C 1
ATOM 728 O O . ASP A 1 92 ? 7.246 7.885 -21.547 1.00 73.38 92 ASP A O 1
ATOM 732 N N . GLY A 1 93 ? 5.116 8.574 -21.622 1.00 61.41 93 GLY A N 1
ATOM 733 C CA . GLY A 1 93 ? 5.141 9.049 -22.998 1.00 61.41 93 GLY A CA 1
ATOM 734 C C . GLY A 1 93 ? 5.042 10.572 -23.080 1.00 61.41 93 GLY A C 1
ATOM 735 O O . GLY A 1 93 ? 4.406 11.227 -22.257 1.00 61.41 93 GLY A O 1
ATOM 736 N N . ALA A 1 94 ? 5.572 11.151 -24.163 1.00 51.81 94 ALA A N 1
ATOM 737 C CA . ALA A 1 94 ? 5.512 12.593 -24.448 1.00 51.81 94 ALA A CA 1
ATOM 738 C C . ALA A 1 94 ? 4.080 13.179 -24.581 1.00 51.81 94 ALA A C 1
ATOM 740 O O . ALA A 1 94 ? 3.924 14.383 -24.780 1.00 51.81 94 ALA A O 1
ATOM 741 N N . ARG A 1 95 ? 3.026 12.349 -24.510 1.00 54.88 95 ARG A N 1
ATOM 742 C CA . ARG A 1 95 ? 1.604 12.735 -24.617 1.00 54.88 95 ARG A CA 1
ATOM 743 C C . ARG A 1 95 ? 0.732 12.195 -23.472 1.00 54.88 95 ARG A C 1
ATOM 745 O O . ARG A 1 95 ? -0.466 12.000 -23.658 1.00 54.88 95 ARG A O 1
ATOM 752 N N . GLY A 1 96 ? 1.323 11.994 -22.297 1.00 57.12 96 GLY A N 1
ATOM 753 C CA . GLY A 1 96 ? 0.641 11.493 -21.103 1.00 57.12 96 GLY A CA 1
ATOM 754 C C . GLY A 1 96 ? 1.018 10.051 -20.777 1.00 57.12 96 GLY A C 1
ATOM 755 O O . GLY A 1 96 ? 1.573 9.339 -21.616 1.00 57.12 96 GLY A O 1
ATOM 756 N N . ALA A 1 97 ? 0.724 9.642 -19.543 1.00 72.12 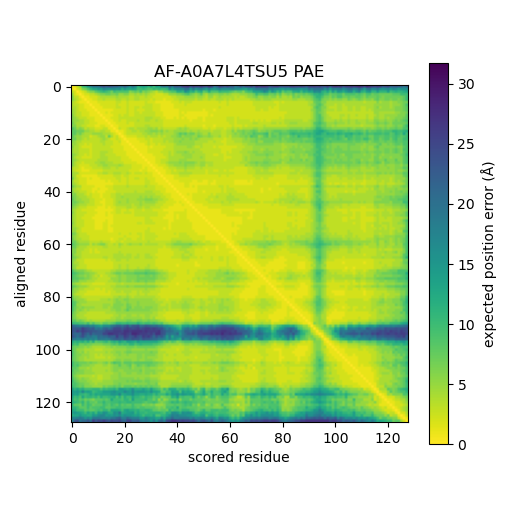97 ALA A N 1
ATOM 757 C CA . ALA A 1 97 ? 0.975 8.287 -19.073 1.00 72.12 97 ALA A CA 1
ATOM 758 C C . ALA A 1 97 ? 0.074 7.301 -19.827 1.00 72.12 97 ALA A C 1
ATOM 760 O O . ALA A 1 97 ? -1.153 7.430 -19.814 1.00 72.12 97 ALA A O 1
ATOM 761 N N . THR A 1 98 ? 0.683 6.320 -20.490 1.00 85.00 98 THR A N 1
ATOM 762 C CA . THR A 1 98 ? -0.053 5.180 -21.051 1.00 85.00 98 THR A CA 1
ATOM 763 C C . THR A 1 98 ? 0.027 4.005 -20.090 1.00 85.00 98 THR A C 1
ATOM 765 O O . THR A 1 98 ? 1.007 3.852 -19.364 1.00 85.00 98 THR A O 1
ATOM 768 N N . ILE A 1 99 ? -1.037 3.209 -20.052 1.00 90.25 99 ILE A N 1
ATOM 769 C CA . ILE A 1 99 ? -1.135 2.022 -19.209 1.00 90.25 99 ILE A CA 1
ATOM 770 C C . ILE A 1 99 ? -1.094 0.798 -20.116 1.00 90.25 99 ILE A C 1
ATOM 772 O O . ILE A 1 99 ? -1.871 0.713 -21.068 1.00 90.25 99 ILE A O 1
ATOM 776 N N . GLU A 1 100 ? -0.230 -0.155 -19.791 1.00 93.06 100 GLU A N 1
ATOM 777 C CA . GLU A 1 100 ? -0.189 -1.474 -20.412 1.00 93.06 100 GLU A CA 1
ATOM 778 C C . GLU A 1 100 ? -0.643 -2.534 -19.404 1.00 93.06 100 GLU A C 1
ATOM 780 O O . GLU A 1 100 ? -0.176 -2.560 -18.264 1.00 93.06 100 GLU A O 1
ATOM 785 N N . ILE A 1 101 ? -1.567 -3.401 -19.825 1.00 95.19 101 ILE A N 1
ATOM 786 C CA . ILE A 1 101 ? -1.958 -4.584 -19.056 1.00 95.19 101 ILE A CA 1
ATOM 787 C C . ILE A 1 101 ? -1.074 -5.735 -19.518 1.00 95.19 101 ILE A C 1
ATOM 789 O O . ILE A 1 101 ? -1.072 -6.074 -20.700 1.00 95.19 101 ILE A O 1
ATOM 793 N N . VAL A 1 102 ? -0.355 -6.333 -18.580 1.00 94.94 102 VAL A N 1
ATOM 794 C CA . VAL A 1 102 ? 0.576 -7.435 -18.819 1.00 94.94 102 VAL A CA 1
ATOM 795 C C . VAL A 1 102 ? 0.214 -8.633 -17.947 1.00 94.94 102 VAL A C 1
ATOM 797 O O . VAL A 1 102 ? -0.524 -8.511 -16.965 1.00 94.94 102 VAL A O 1
ATOM 800 N N . ASP A 1 103 ? 0.754 -9.798 -18.286 1.00 95.88 103 ASP A N 1
ATOM 801 C CA . ASP A 1 103 ? 0.748 -10.934 -17.367 1.00 95.88 103 ASP A CA 1
ATOM 802 C C . ASP A 1 103 ? 1.596 -10.624 -16.125 1.00 95.88 103 ASP A C 1
ATOM 804 O O . ASP A 1 103 ? 2.448 -9.730 -16.128 1.00 95.88 103 ASP A O 1
ATOM 808 N N . ILE A 1 104 ? 1.361 -11.361 -15.040 1.00 94.38 104 ILE A N 1
ATOM 809 C CA . ILE A 1 104 ? 2.156 -11.216 -13.818 1.00 94.38 104 ILE A CA 1
ATOM 810 C C . ILE A 1 104 ? 3.629 -11.516 -14.138 1.00 94.38 104 ILE A C 1
ATOM 812 O O . ILE A 1 104 ? 3.909 -12.584 -14.692 1.00 94.38 104 ILE A O 1
ATOM 816 N N . PRO A 1 105 ? 4.570 -10.624 -13.767 1.00 93.31 105 PRO A N 1
ATOM 817 C CA . PRO A 1 105 ? 5.997 -10.889 -13.905 1.00 93.31 105 PRO A CA 1
ATOM 818 C C . PRO A 1 105 ? 6.386 -12.224 -13.259 1.00 93.31 105 PRO A C 1
ATOM 820 O O . PRO A 1 105 ? 5.958 -12.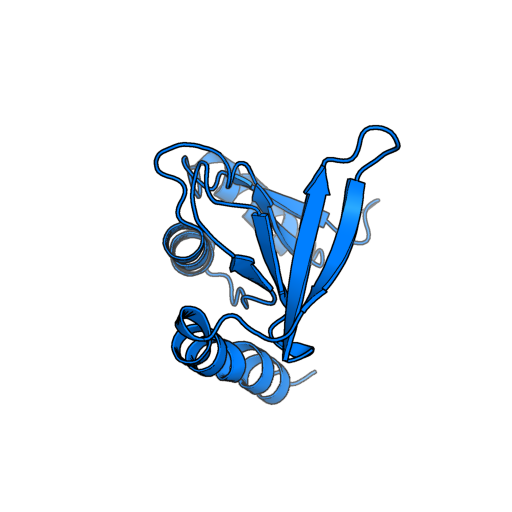534 -12.147 1.00 93.31 105 PRO A O 1
ATOM 823 N N . THR A 1 106 ? 7.174 -13.040 -13.960 1.00 92.94 106 THR A N 1
ATOM 824 C CA . THR A 1 106 ? 7.475 -14.426 -13.558 1.00 92.94 106 THR A CA 1
ATOM 825 C C . THR A 1 106 ? 8.082 -14.529 -12.154 1.00 92.94 106 THR A C 1
ATOM 827 O O . THR A 1 106 ? 7.804 -15.475 -11.421 1.00 92.94 106 THR A O 1
ATOM 830 N N . ASP A 1 107 ? 8.890 -13.544 -11.779 1.00 91.19 107 ASP A N 1
ATOM 831 C CA . ASP A 1 107 ? 9.534 -13.382 -10.476 1.00 91.19 107 ASP A CA 1
ATOM 832 C C . ASP A 1 107 ? 8.553 -13.054 -9.340 1.00 91.19 107 ASP A C 1
ATOM 834 O O . ASP A 1 107 ? 8.815 -13.398 -8.191 1.00 91.19 107 ASP A O 1
ATOM 838 N N . MET A 1 108 ? 7.389 -12.487 -9.657 1.00 93.00 108 MET A N 1
ATOM 839 C CA . MET A 1 108 ? 6.348 -12.147 -8.685 1.00 93.00 108 MET A CA 1
ATOM 840 C C . MET A 1 108 ? 5.273 -13.227 -8.525 1.00 93.00 108 MET A C 1
ATOM 842 O O . MET A 1 108 ? 4.462 -13.144 -7.608 1.00 93.00 108 MET A O 1
ATOM 846 N N . VAL A 1 109 ? 5.220 -14.254 -9.382 1.00 90.56 109 VAL A N 1
ATOM 847 C CA . VAL A 1 109 ? 4.124 -15.250 -9.371 1.00 90.56 109 VAL A CA 1
ATOM 848 C C . VAL A 1 109 ? 3.965 -15.927 -8.007 1.00 90.56 109 VAL A C 1
ATOM 850 O O . VAL A 1 109 ? 2.842 -16.139 -7.550 1.00 90.56 109 VAL A O 1
ATOM 853 N N . ALA A 1 110 ? 5.075 -16.263 -7.345 1.00 90.69 110 ALA A N 1
ATOM 854 C CA . ALA A 1 110 ? 5.045 -16.892 -6.027 1.00 90.69 110 ALA A CA 1
ATOM 855 C C . ALA A 1 110 ? 4.517 -15.934 -4.948 1.00 90.69 110 ALA A C 1
ATOM 857 O O . ALA A 1 110 ? 3.604 -16.300 -4.210 1.00 90.69 110 ALA A O 1
ATOM 858 N N . GLU A 1 111 ? 5.033 -14.704 -4.913 1.00 88.75 111 GLU A N 1
ATOM 859 C CA . GLU A 1 111 ? 4.623 -13.664 -3.964 1.00 88.75 111 GLU A CA 1
ATOM 860 C C . GLU A 1 111 ? 3.151 -13.279 -4.154 1.00 88.75 111 GLU A C 1
ATOM 862 O O . GLU A 1 111 ? 2.388 -13.205 -3.192 1.00 88.75 111 GLU A O 1
ATOM 867 N N . VAL A 1 112 ? 2.714 -13.097 -5.403 1.00 88.38 112 VAL A N 1
ATOM 868 C CA . VAL A 1 112 ? 1.314 -12.816 -5.724 1.00 88.38 112 VAL A CA 1
ATOM 869 C C . VAL A 1 112 ? 0.439 -13.969 -5.268 1.00 88.38 112 VAL A C 1
ATOM 871 O O . VAL A 1 112 ? -0.589 -13.721 -4.651 1.00 88.38 112 VAL A O 1
ATOM 874 N N . LYS A 1 113 ? 0.832 -15.223 -5.513 1.00 86.81 113 LYS A N 1
ATOM 875 C CA . LYS A 1 113 ? 0.055 -16.393 -5.088 1.00 86.81 113 LYS A CA 1
ATOM 876 C C . LYS A 1 113 ? -0.072 -16.480 -3.567 1.00 86.81 113 LYS A C 1
ATOM 878 O O . LYS A 1 113 ? -1.168 -16.740 -3.081 1.00 86.81 113 LYS A O 1
ATOM 883 N N . GLU A 1 114 ? 1.011 -16.246 -2.832 1.00 85.56 114 GLU A N 1
ATOM 884 C CA . GLU A 1 114 ? 1.004 -16.225 -1.365 1.00 85.56 114 GLU A CA 1
ATOM 885 C C . GLU A 1 114 ? 0.069 -15.134 -0.828 1.00 85.56 114 GLU A C 1
ATOM 887 O O . GLU A 1 114 ? -0.776 -15.390 0.029 1.00 85.56 114 GLU A O 1
ATOM 892 N N . ASN A 1 115 ? 0.142 -13.937 -1.409 1.00 80.56 115 ASN A N 1
ATOM 893 C CA . ASN A 1 115 ? -0.690 -12.809 -1.008 1.00 80.56 115 ASN A CA 1
ATOM 894 C C . ASN A 1 115 ? -2.115 -12.851 -1.589 1.00 80.56 115 ASN A C 1
ATOM 896 O O . ASN A 1 115 ? -2.959 -12.099 -1.120 1.00 80.56 115 ASN A O 1
ATOM 900 N N . SER A 1 116 ? -2.416 -13.718 -2.565 1.00 71.06 116 SER A N 1
ATOM 901 C CA . SER A 1 116 ? -3.754 -13.875 -3.173 1.00 71.06 116 SER A CA 1
ATOM 902 C C . SER A 1 116 ? -4.741 -14.614 -2.284 1.00 71.06 116 SER A C 1
ATOM 904 O O . SER A 1 116 ? -5.941 -14.347 -2.355 1.00 71.06 116 SER A O 1
ATOM 906 N N . SER A 1 117 ? -4.259 -15.532 -1.446 1.00 65.94 117 SER A N 1
ATOM 907 C CA . SER A 1 117 ? -5.112 -16.251 -0.496 1.00 65.94 117 SER A CA 1
ATOM 908 C C . SER A 1 117 ? -5.716 -15.294 0.529 1.00 65.94 117 SER A C 1
ATOM 910 O O . SER A 1 117 ? -6.892 -15.396 0.849 1.00 65.94 117 SER A O 1
ATOM 912 N N . ASN A 1 118 ? -4.947 -14.293 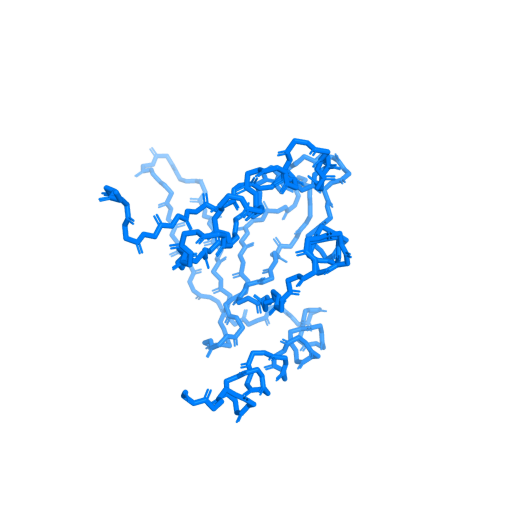0.960 1.00 71.69 118 ASN A N 1
ATOM 913 C CA . ASN A 1 118 ? -5.327 -13.365 2.023 1.00 71.69 118 ASN A CA 1
ATOM 914 C C . ASN A 1 118 ? -6.600 -12.541 1.700 1.00 71.69 118 ASN A C 1
ATOM 916 O O . ASN A 1 118 ? -7.513 -12.533 2.521 1.00 71.69 118 ASN A O 1
ATOM 920 N N . PRO A 1 119 ? -6.763 -11.922 0.510 1.00 71.31 119 PRO A N 1
ATOM 921 C CA . PRO A 1 119 ? -8.027 -11.303 0.117 1.00 71.31 119 PRO A CA 1
ATOM 922 C C . PRO A 1 119 ? -9.210 -12.262 0.043 1.00 71.31 119 PRO A C 1
ATOM 924 O O . PRO A 1 119 ? -10.315 -11.885 0.419 1.00 71.31 119 PRO A O 1
ATOM 927 N N . ILE A 1 120 ? -9.001 -13.474 -0.474 1.00 75.19 120 ILE A N 1
ATOM 928 C CA . ILE A 1 120 ? -10.079 -14.450 -0.669 1.00 75.19 120 ILE A CA 1
ATOM 929 C C . ILE A 1 120 ? -10.566 -14.964 0.686 1.00 75.19 120 ILE A C 1
ATOM 931 O O . ILE A 1 120 ? -11.768 -14.987 0.934 1.00 75.19 120 ILE A O 1
ATOM 935 N N . GLU A 1 121 ? -9.637 -15.320 1.569 1.00 76.06 121 GLU A N 1
ATOM 936 C CA . GLU A 1 121 ? -9.914 -15.737 2.944 1.00 76.06 121 GLU A CA 1
ATOM 937 C C . GLU A 1 121 ? -10.581 -14.611 3.732 1.00 76.06 121 GLU A C 1
ATOM 939 O O . GLU A 1 121 ? -11.621 -14.831 4.335 1.00 76.06 121 GLU A O 1
ATOM 944 N N . ALA A 1 122 ? -10.079 -13.376 3.641 1.00 78.94 122 ALA A N 1
ATOM 945 C CA . ALA A 1 122 ? -10.681 -12.239 4.337 1.00 78.94 122 ALA A CA 1
ATOM 946 C C . ALA A 1 122 ? -12.124 -11.945 3.892 1.00 78.94 122 ALA A C 1
ATOM 948 O O . ALA A 1 122 ? -12.927 -11.477 4.696 1.00 78.94 122 ALA A O 1
ATOM 949 N N . VAL A 1 123 ? -12.461 -12.200 2.621 1.00 77.06 123 VAL A N 1
ATOM 950 C CA . VAL A 1 123 ? -13.844 -12.111 2.127 1.00 77.06 123 VAL A CA 1
ATOM 951 C C . VAL A 1 123 ? -14.679 -13.300 2.606 1.00 77.06 123 VAL A C 1
ATOM 953 O O . VAL A 1 123 ? -15.853 -13.119 2.908 1.00 77.06 123 VAL A O 1
ATOM 956 N N . ALA A 1 124 ? -14.099 -14.499 2.684 1.00 75.75 124 ALA A N 1
ATOM 957 C CA . ALA A 1 124 ? -14.788 -15.693 3.171 1.00 75.75 124 ALA A CA 1
ATOM 958 C C . ALA A 1 124 ? -15.081 -15.642 4.682 1.00 75.75 124 ALA A C 1
ATOM 960 O O . ALA A 1 124 ? -16.137 -16.102 5.104 1.00 75.75 124 ALA A O 1
ATOM 961 N N . ASP A 1 125 ? -14.181 -15.052 5.470 1.00 77.56 125 ASP A N 1
ATOM 962 C CA . ASP A 1 125 ? -14.314 -14.861 6.921 1.00 77.56 125 ASP A CA 1
ATOM 963 C C . ASP A 1 125 ? -15.249 -13.695 7.289 1.00 77.56 125 ASP A C 1
ATOM 965 O O . ASP A 1 125 ? -15.554 -13.478 8.465 1.00 77.56 125 ASP A O 1
ATOM 969 N N . TYR A 1 126 ? -15.684 -12.905 6.305 1.00 74.69 126 TYR A N 1
ATOM 970 C CA . TYR A 1 126 ? -16.584 -11.786 6.538 1.00 74.69 126 TYR A CA 1
ATOM 971 C C . TYR A 1 126 ? -18.022 -12.283 6.737 1.00 74.69 126 TYR A C 1
ATOM 973 O O . TYR A 1 126 ? -18.736 -12.572 5.776 1.00 74.69 126 TYR A O 1
ATOM 981 N N . GLU A 1 127 ? -18.453 -12.351 7.996 1.00 54.00 127 GLU A N 1
ATOM 982 C CA . GLU A 1 127 ? -19.863 -12.478 8.376 1.00 54.00 127 GLU A CA 1
ATOM 983 C C . GLU A 1 127 ? -20.471 -11.079 8.611 1.00 54.00 127 GLU A C 1
ATOM 985 O O . GLU A 1 127 ? -19.824 -10.207 9.196 1.00 54.00 127 GLU A O 1
ATOM 990 N N . GLU A 1 128 ? -21.689 -10.861 8.098 1.00 51.88 128 GLU A N 1
ATOM 991 C CA . GLU A 1 128 ? -22.419 -9.574 8.089 1.00 51.88 128 GLU A CA 1
ATOM 992 C C . GLU A 1 128 ? -22.726 -9.001 9.486 1.00 51.88 128 GLU A C 1
ATOM 994 O O . GLU A 1 128 ? -23.184 -9.760 10.373 1.00 51.88 128 GLU A O 1
#

Solvent-accessible surface area (backbone atoms only — not comparable to full-atom values): 7465 Å² total; per-residue (Å²): 140,94,70,84,56,49,77,46,78,34,41,19,59,76,30,77,48,83,69,52,50,58,57,48,52,52,37,57,76,68,67,47,51,76,42,82,42,77,38,61,47,59,35,83,75,31,36,64,69,62,31,54,48,40,44,28,70,75,64,70,40,90,78,64,67,60,60,47,71,36,58,52,17,88,58,42,42,34,34,31,35,47,91,74,66,30,19,38,36,61,41,92,46,103,86,51,78,44,80,45,82,43,71,60,57,79,88,44,50,65,60,46,55,65,47,41,50,51,49,54,49,57,57,70,70,58,77,134

Foldseek 3Di:
DPDQADEAEAEQAPADDPVSLVVLVVCVVVVHHYDYDYDPQQAPRGDPVVNQVCCCPVNVDLDADQWDFDDGHNRGFWIQRLVVQWIWGWDDDPVDIDIDIHHDDPVCPVVSVVSSVSVVVVVVPDDD

Nearest PDB structures (foldseek):
  6b8d-assembly1_A  TM=9.515E-01  e=9.749E-14  Haemophilus influenzae Rd KW20
  5ty0-assembly1_A  TM=9.513E-01  e=2.417E-13  Legionella pneumophila subsp. pneumophila str. Philadelphia 1
  7n2c-assembly1_EF  TM=9.502E-01  e=5.265E-13  Escherichia coli K-12
  4v9p-assembly3_FV  TM=9.505E-01  e=2.194E-12  Escherichia coli K-12
  6n0i-assembly1_B  TM=9.552E-01  e=9.139E-12  Pseudomonas putida KT2440

Secondary structure (DSSP, 8-state):
---S-EEEEEETTTBS-HHHHHHHHHHHHTT--EEEEEE-TTSTT--HHHHHHHHHHHH-------EEEES-GGG--EEEEGGGTEEEEEEEEBTEEEEEEEPPPGGGHHHHHHHHHHHHHHHHT---

pLDDT: mean 87.82, std 9.99, range [51.81, 96.69]

Sequence (128 aa):
RVLDGLVFLVSAVDGVEAQSETNWRLADQYRVPRMGFVNKMERQGSNFLAVWQQVRDMLKSNAVAVTLPIGEENDFKGVVVVVKNQGIIWHDGARGATIEIVDIPTDMVAEVKENSSNPIEAVADYEE